Protein AF-A0A9C9XS23-F1 (afdb_monomer)

Sequence (134 aa):
MDSRGTIIEEGGLAIRGDAIVEVGPAAALAARYAGATRIDRPQGLIMPGLVNVHTHAAMACFRGLADDLPLMQWLQDHIFPAEARLTGDMVYHSTRLSLCEMIRSGTTSFCDMYLFAGDVARAAAEAGMRAWIG

Radius of gyration: 20.12 Å; Cα contacts (8 Å, |Δi|>4): 157; chains: 1; bounding box: 49×28×50 Å

pLDDT: mean 96.89, std 3.27, range [70.56, 98.81]

Structure (mmCIF, N/CA/C/O backbone):
data_AF-A0A9C9XS23-F1
#
_entry.id   AF-A0A9C9XS23-F1
#
loop_
_atom_site.group_PDB
_atom_site.id
_atom_site.type_symbol
_atom_site.label_atom_id
_atom_site.label_alt_id
_atom_site.label_comp_id
_atom_site.label_asym_id
_atom_site.label_entity_id
_atom_site.label_seq_id
_atom_site.pdbx_PDB_ins_code
_atom_site.Cartn_x
_atom_site.Cartn_y
_atom_site.Cartn_z
_atom_site.occupancy
_atom_site.B_iso_or_equiv
_atom_site.auth_seq_id
_atom_site.auth_comp_id
_atom_site.auth_asym_id
_atom_site.auth_atom_id
_atom_site.pdbx_PDB_model_num
ATOM 1 N N . MET A 1 1 ? -5.274 11.446 12.366 1.00 70.56 1 MET A N 1
ATOM 2 C CA . MET A 1 1 ? -5.087 11.897 13.760 1.00 70.56 1 MET A CA 1
ATOM 3 C C . MET A 1 1 ? -5.874 13.174 13.922 1.00 70.56 1 MET A C 1
ATOM 5 O O . MET A 1 1 ? -5.934 13.937 12.963 1.00 70.56 1 MET A O 1
ATOM 9 N N . ASP A 1 2 ? -6.530 13.370 15.061 1.00 84.12 2 ASP A N 1
ATOM 10 C CA . ASP A 1 2 ? -7.145 14.667 15.319 1.00 84.12 2 ASP A CA 1
ATOM 11 C C . ASP A 1 2 ? -6.050 15.705 15.609 1.00 84.12 2 ASP A C 1
ATOM 13 O O . ASP A 1 2 ? -4.901 15.363 15.892 1.00 84.12 2 ASP A O 1
ATOM 17 N N . SER A 1 3 ? -6.392 16.986 15.520 1.00 88.94 3 SER A N 1
ATOM 18 C CA . SER A 1 3 ? -5.446 18.086 15.758 1.00 88.94 3 SER A CA 1
ATOM 19 C C . SER A 1 3 ? -4.894 18.129 17.186 1.00 88.94 3 SER A C 1
ATOM 21 O O . SER A 1 3 ? -3.974 18.893 17.463 1.00 88.94 3 SER A O 1
ATOM 23 N N . ARG A 1 4 ? -5.459 17.327 18.094 1.00 91.75 4 ARG A N 1
ATOM 24 C CA . ARG A 1 4 ? -5.088 17.261 19.508 1.00 91.75 4 ARG A CA 1
ATOM 25 C C . ARG A 1 4 ? -4.125 16.120 19.822 1.00 91.75 4 ARG A C 1
ATOM 27 O O . ARG A 1 4 ? -3.623 16.075 20.937 1.00 91.75 4 ARG A O 1
ATOM 34 N N . GLY A 1 5 ? -3.877 15.210 18.876 1.00 89.00 5 GLY A N 1
ATOM 35 C CA . GLY A 1 5 ? -3.061 14.022 19.126 1.00 89.00 5 GLY A CA 1
ATOM 36 C C . GLY A 1 5 ? -3.683 13.108 20.182 1.00 89.00 5 GLY A C 1
ATOM 37 O O . GLY A 1 5 ? -2.967 12.568 21.020 1.00 89.00 5 GLY A O 1
ATOM 38 N N . THR A 1 6 ? -5.012 12.975 20.178 1.00 93.25 6 THR A N 1
ATOM 39 C CA . THR A 1 6 ? -5.745 12.191 21.176 1.00 93.25 6 THR A CA 1
ATOM 40 C C . THR A 1 6 ? -5.269 10.739 21.188 1.00 93.25 6 THR A C 1
ATOM 42 O O . THR A 1 6 ? -5.262 10.069 20.153 1.00 93.25 6 THR A O 1
ATOM 45 N N . ILE A 1 7 ? -4.940 10.244 22.381 1.00 94.75 7 ILE A N 1
ATOM 46 C CA . ILE A 1 7 ? -4.638 8.838 22.656 1.00 94.75 7 ILE A CA 1
ATOM 47 C C . ILE A 1 7 ? -5.772 8.286 23.518 1.00 94.75 7 ILE A C 1
ATOM 49 O O . ILE A 1 7 ? -6.146 8.892 24.520 1.00 94.75 7 ILE A O 1
ATOM 53 N N . ILE A 1 8 ? -6.331 7.146 23.112 1.00 94.88 8 ILE A N 1
ATOM 54 C CA . ILE A 1 8 ? -7.349 6.424 23.878 1.00 94.88 8 ILE A CA 1
ATOM 55 C C . ILE A 1 8 ? -6.700 5.138 24.375 1.00 94.88 8 ILE A C 1
ATOM 57 O O . ILE A 1 8 ? -6.572 4.168 23.626 1.00 94.88 8 ILE A O 1
ATOM 61 N N . GLU A 1 9 ? -6.265 5.151 25.630 1.00 95.50 9 GLU A N 1
ATOM 62 C CA . GLU A 1 9 ? -5.807 3.939 26.303 1.00 95.50 9 GLU A CA 1
ATOM 63 C C . GLU A 1 9 ? -6.972 2.959 26.455 1.00 95.50 9 GLU A C 1
ATOM 65 O O . GLU A 1 9 ? -8.121 3.365 26.638 1.00 95.50 9 GLU A O 1
ATOM 70 N N . GLU A 1 10 ? -6.680 1.665 26.293 1.00 95.88 10 GLU A N 1
ATOM 71 C CA . GLU A 1 10 ? -7.700 0.605 26.263 1.00 95.88 10 GLU A CA 1
ATOM 72 C C . GLU A 1 10 ? -8.843 0.910 25.270 1.00 95.88 10 GLU A C 1
ATOM 74 O O . GLU A 1 10 ? -10.014 0.591 25.495 1.00 95.88 10 GLU A O 1
ATOM 79 N N . GLY A 1 11 ? -8.499 1.575 24.163 1.00 96.38 11 GLY A N 1
ATOM 80 C CA . GLY A 1 11 ? -9.426 2.002 23.126 1.00 96.38 11 GLY A CA 1
ATOM 81 C C . GLY A 1 11 ? -9.769 0.916 22.108 1.00 96.38 11 GLY A C 1
ATOM 82 O O . GLY A 1 11 ? -9.088 -0.098 21.967 1.00 96.38 11 GLY A O 1
ATOM 83 N N . GLY A 1 12 ? -10.834 1.161 21.352 1.00 96.62 12 GLY A N 1
ATOM 84 C CA . GLY A 1 12 ? -11.248 0.331 20.230 1.00 96.62 12 GLY A CA 1
ATOM 85 C C . GLY A 1 12 ? -11.971 1.128 19.146 1.00 96.62 12 GLY A C 1
ATOM 86 O O . GLY A 1 12 ? -12.237 2.325 19.284 1.00 96.62 12 GLY A O 1
ATOM 87 N N . LEU A 1 13 ? -12.302 0.426 18.063 1.00 96.94 13 LEU A N 1
ATOM 88 C CA . LEU A 1 13 ? -13.104 0.924 16.948 1.00 96.94 13 LEU A CA 1
ATOM 89 C C . LEU A 1 13 ? -14.274 -0.032 16.707 1.00 96.94 13 LEU A C 1
ATOM 91 O O . LEU A 1 13 ? -14.078 -1.247 16.672 1.00 96.94 13 LEU A O 1
ATOM 95 N N . ALA A 1 14 ? -15.466 0.510 16.476 1.00 97.88 14 ALA A N 1
ATOM 96 C CA . ALA A 1 14 ? -16.575 -0.232 15.890 1.00 97.88 14 ALA A CA 1
ATOM 97 C C . ALA A 1 14 ? -16.637 0.060 14.385 1.00 97.88 14 ALA A C 1
ATOM 99 O O . ALA A 1 14 ? -16.638 1.221 13.968 1.00 97.88 14 ALA A O 1
ATOM 100 N N . ILE A 1 15 ? -16.703 -0.994 13.570 1.00 97.94 15 ILE A N 1
ATOM 101 C CA . ILE A 1 15 ? -16.726 -0.913 12.104 1.00 97.94 15 ILE A CA 1
ATOM 102 C C . ILE A 1 15 ? -18.014 -1.565 11.596 1.00 97.94 15 ILE A C 1
ATOM 104 O O . ILE A 1 15 ? -18.399 -2.639 12.063 1.00 97.94 15 ILE A O 1
ATOM 108 N N . ARG A 1 16 ? -18.684 -0.926 10.632 1.00 97.50 16 ARG A N 1
ATOM 109 C CA . ARG A 1 16 ? -19.838 -1.483 9.916 1.00 97.50 16 ARG A CA 1
ATOM 110 C C . ARG A 1 16 ? -19.635 -1.283 8.419 1.00 97.50 16 ARG A C 1
ATOM 112 O O . ARG A 1 16 ? -19.596 -0.148 7.959 1.00 97.50 16 ARG A O 1
ATOM 119 N N . GLY A 1 17 ? -19.543 -2.381 7.671 1.00 96.12 17 GLY A N 1
ATOM 120 C CA . GLY A 1 17 ? -19.183 -2.313 6.254 1.00 96.12 17 GLY A CA 1
ATOM 121 C C . GLY A 1 17 ? -17.772 -1.748 6.090 1.00 96.12 17 GLY A C 1
ATOM 122 O O . GLY A 1 17 ? -16.827 -2.290 6.656 1.00 96.12 17 GLY A O 1
ATOM 123 N N . ASP A 1 18 ? -17.651 -0.649 5.354 1.00 95.88 18 ASP A N 1
ATOM 124 C CA . ASP A 1 18 ? -16.408 0.070 5.059 1.00 95.88 18 ASP A CA 1
ATOM 125 C C . ASP A 1 18 ? -16.200 1.331 5.922 1.00 95.88 18 ASP A C 1
ATOM 127 O O . ASP A 1 18 ? -15.248 2.084 5.705 1.00 95.88 18 ASP A O 1
ATOM 131 N N . ALA A 1 19 ? -17.063 1.558 6.919 1.00 97.44 19 ALA A N 1
ATOM 132 C CA . ALA A 1 19 ? -17.051 2.759 7.746 1.00 97.44 19 ALA A CA 1
ATOM 133 C C . ALA A 1 19 ? -16.749 2.469 9.223 1.00 97.44 19 ALA A C 1
ATOM 135 O O . ALA A 1 19 ? -17.278 1.532 9.830 1.00 97.44 19 ALA A O 1
ATOM 136 N N . ILE A 1 20 ? -15.947 3.347 9.828 1.00 97.62 20 ILE A N 1
ATOM 137 C CA . ILE A 1 20 ? -15.814 3.451 11.284 1.00 97.62 20 ILE A CA 1
ATOM 138 C C . ILE A 1 20 ? -17.067 4.161 11.803 1.00 97.62 20 ILE A C 1
ATOM 140 O O . ILE A 1 20 ? -17.334 5.298 11.419 1.00 97.62 20 ILE A O 1
ATOM 144 N N . VAL A 1 21 ? -17.832 3.496 12.669 1.00 97.94 21 VAL A N 1
ATOM 145 C CA . VAL A 1 21 ? -19.086 4.041 13.219 1.00 97.94 21 VAL A CA 1
ATOM 146 C C . VAL A 1 21 ? -18.931 4.588 14.633 1.00 97.94 21 VAL A C 1
ATOM 148 O O . VAL A 1 21 ? -19.731 5.419 15.051 1.00 97.94 21 VAL A O 1
ATOM 151 N N . GLU A 1 22 ? -17.915 4.142 15.374 1.00 97.50 22 GLU A N 1
ATOM 152 C CA . GLU A 1 22 ? -17.643 4.626 16.727 1.00 97.50 22 GLU A CA 1
ATOM 153 C C . GLU A 1 22 ? -16.182 4.380 17.117 1.00 97.50 22 GLU A C 1
ATOM 155 O O . GLU A 1 22 ? -15.584 3.375 16.726 1.00 97.50 22 GLU A O 1
ATOM 160 N N . VAL A 1 23 ? -15.619 5.297 17.905 1.00 96.75 23 VAL A N 1
ATOM 161 C CA . VAL A 1 23 ? -14.269 5.223 18.478 1.00 96.75 23 VAL A CA 1
ATOM 162 C C . VAL A 1 23 ? -14.379 5.569 19.956 1.00 96.75 23 VAL A C 1
ATOM 164 O O . VAL A 1 23 ? -15.021 6.560 20.300 1.00 96.75 23 VAL A O 1
ATOM 167 N N . GLY A 1 24 ? -13.770 4.778 20.835 1.00 96.25 24 GLY A N 1
ATOM 168 C CA . GLY A 1 24 ? -13.877 5.016 22.272 1.00 96.25 24 GLY A CA 1
ATOM 169 C C . GLY A 1 24 ? -13.290 3.892 23.119 1.00 96.25 24 GLY A C 1
ATOM 170 O O . GLY A 1 24 ? -12.594 3.027 22.584 1.00 96.25 24 GLY A O 1
ATOM 171 N N . PRO A 1 25 ? -13.568 3.888 24.434 1.00 96.88 25 PRO A N 1
ATOM 172 C CA . PRO A 1 25 ? -13.120 2.831 25.335 1.00 96.88 25 PRO A CA 1
ATOM 173 C C . PRO A 1 25 ? -13.636 1.461 24.883 1.00 96.88 25 PRO A C 1
ATOM 175 O O . PRO A 1 25 ? -14.837 1.288 24.649 1.00 96.88 25 PRO A O 1
ATOM 178 N N . ALA A 1 26 ? -12.751 0.467 24.800 1.00 96.31 26 ALA A N 1
ATOM 179 C CA . ALA A 1 26 ? -13.086 -0.862 24.292 1.00 96.31 26 ALA A CA 1
ATOM 180 C C . ALA A 1 26 ? -14.208 -1.532 25.100 1.00 96.31 26 ALA A C 1
ATOM 182 O O . ALA A 1 26 ? -15.074 -2.183 24.520 1.00 96.31 26 ALA A O 1
ATOM 183 N N . ALA A 1 27 ? -14.249 -1.325 26.422 1.00 95.88 27 ALA A N 1
ATOM 184 C CA . ALA A 1 27 ? -15.294 -1.879 27.287 1.00 95.88 27 ALA A CA 1
ATOM 185 C C . ALA A 1 27 ? -16.694 -1.332 26.947 1.00 95.88 27 ALA A C 1
ATOM 187 O O . ALA A 1 27 ? -17.664 -2.089 26.889 1.00 95.88 27 ALA A O 1
ATOM 188 N N . ALA A 1 28 ? -16.795 -0.027 26.667 1.00 97.44 28 ALA A N 1
ATOM 189 C CA . ALA A 1 28 ? -18.052 0.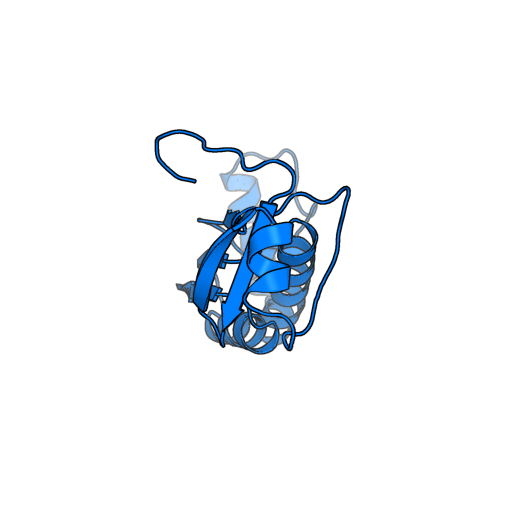611 26.282 1.00 97.44 28 ALA A CA 1
ATOM 190 C C . ALA A 1 28 ? -18.528 0.117 24.906 1.00 97.44 28 ALA A C 1
ATOM 192 O O . ALA A 1 28 ? -19.704 -0.208 24.734 1.00 97.44 28 ALA A O 1
ATOM 193 N N . LEU A 1 29 ? -17.600 -0.010 23.950 1.00 97.50 29 LEU A N 1
ATOM 194 C CA . LEU A 1 29 ? -17.889 -0.557 22.624 1.00 97.50 29 LEU A CA 1
ATOM 195 C C . LEU A 1 29 ? -18.330 -2.023 22.706 1.00 97.50 29 LEU A C 1
ATOM 197 O O . LEU A 1 29 ? -19.324 -2.394 22.088 1.00 97.50 29 LEU A O 1
ATOM 201 N N . ALA A 1 30 ? -17.650 -2.849 23.503 1.00 95.75 30 ALA A N 1
ATOM 202 C CA . ALA A 1 30 ? -17.999 -4.256 23.678 1.00 95.75 30 ALA A CA 1
ATOM 203 C C . ALA A 1 30 ? -19.407 -4.436 24.269 1.00 95.75 30 ALA A C 1
ATOM 205 O O . ALA A 1 30 ? -20.151 -5.303 23.817 1.00 95.75 30 ALA A O 1
ATOM 206 N N . ALA A 1 31 ? -19.799 -3.595 25.231 1.00 96.88 31 ALA A N 1
ATOM 207 C CA . ALA A 1 31 ? -21.148 -3.616 25.794 1.00 96.88 31 ALA A CA 1
ATOM 208 C C . ALA A 1 31 ? -22.211 -3.171 24.772 1.00 96.88 31 ALA A C 1
ATOM 210 O O . ALA A 1 31 ? -23.257 -3.806 24.642 1.00 96.88 31 ALA A O 1
ATOM 211 N N . ARG A 1 32 ? -21.938 -2.096 24.019 1.00 98.06 32 ARG A N 1
ATOM 212 C CA . ARG A 1 32 ? -22.863 -1.535 23.020 1.00 98.06 32 ARG A CA 1
ATOM 213 C C . ARG A 1 32 ? -23.037 -2.436 21.793 1.00 98.06 32 ARG A C 1
ATOM 215 O O . ARG A 1 32 ? -24.126 -2.490 21.227 1.00 98.06 32 ARG A O 1
ATOM 222 N N . TYR A 1 33 ? -21.983 -3.145 21.396 1.00 97.12 33 TYR A N 1
ATOM 223 C CA . TYR A 1 33 ? -21.928 -3.994 20.204 1.00 97.12 33 TYR A CA 1
ATOM 224 C C . TYR A 1 33 ? -21.702 -5.475 20.557 1.00 97.12 33 TYR A C 1
ATOM 226 O O . TYR A 1 33 ? -20.928 -6.160 19.894 1.00 97.12 33 TYR A O 1
ATOM 234 N N . ALA A 1 34 ? -22.396 -5.991 21.577 1.00 93.56 34 ALA A N 1
ATOM 235 C CA . ALA A 1 34 ? -22.174 -7.333 22.136 1.00 93.56 34 ALA A CA 1
ATOM 236 C C . ALA A 1 34 ? -22.288 -8.510 21.136 1.00 93.56 34 ALA A C 1
ATOM 238 O O . ALA A 1 34 ? -21.763 -9.587 21.402 1.00 93.56 34 ALA A O 1
ATOM 239 N N . GLY A 1 35 ? -22.957 -8.322 19.991 1.00 94.06 35 GLY A N 1
ATOM 240 C CA . GLY A 1 35 ? -23.083 -9.330 18.926 1.00 94.06 35 GLY A CA 1
ATOM 241 C C . GLY A 1 35 ? -22.098 -9.179 17.759 1.00 94.06 35 GLY A C 1
ATOM 242 O O . GLY A 1 35 ? -22.190 -9.929 16.790 1.00 94.06 35 GLY A O 1
ATOM 243 N N . ALA A 1 36 ? -21.197 -8.193 17.795 1.00 96.75 36 ALA A N 1
ATOM 244 C CA . ALA A 1 36 ? -20.222 -7.979 16.731 1.00 96.75 36 ALA A CA 1
ATOM 245 C C . ALA A 1 36 ? -19.068 -8.991 16.809 1.00 96.75 36 ALA A C 1
ATOM 247 O O . ALA A 1 36 ? -18.687 -9.457 17.882 1.00 96.75 36 ALA A O 1
ATOM 248 N N . THR A 1 37 ? -18.460 -9.293 15.659 1.00 97.25 37 THR A N 1
ATOM 249 C CA . THR A 1 37 ? -17.192 -10.033 15.641 1.00 97.25 37 THR A CA 1
ATOM 250 C C . THR A 1 37 ? -16.113 -9.190 16.311 1.00 97.25 37 THR A C 1
ATOM 252 O O . THR A 1 37 ? -15.911 -8.032 15.944 1.00 97.25 37 THR A O 1
ATOM 255 N N . ARG A 1 38 ? -15.413 -9.776 17.284 1.00 95.44 38 ARG A N 1
ATOM 256 C CA . ARG A 1 38 ? -14.398 -9.085 18.077 1.00 95.44 38 ARG A CA 1
ATOM 257 C C . ARG A 1 38 ? -12.997 -9.530 17.675 1.00 95.44 38 ARG A C 1
ATOM 259 O O . ARG A 1 38 ? -12.714 -10.723 17.601 1.00 95.44 38 ARG A O 1
ATOM 266 N N . ILE A 1 39 ? -12.121 -8.557 17.441 1.00 96.06 39 ILE A N 1
ATOM 267 C CA . ILE A 1 39 ? -10.696 -8.775 17.191 1.00 96.06 39 ILE A CA 1
ATOM 268 C C . ILE A 1 39 ? -9.929 -8.066 18.305 1.00 96.06 39 ILE A C 1
ATOM 270 O O . ILE A 1 39 ? -9.791 -6.847 18.285 1.00 96.06 39 ILE A O 1
ATOM 274 N N . ASP A 1 40 ? -9.434 -8.832 19.276 1.00 94.12 40 ASP A N 1
ATOM 275 C CA . ASP A 1 40 ? -8.688 -8.286 20.410 1.00 94.12 40 ASP A CA 1
ATOM 276 C C . ASP A 1 40 ? -7.177 -8.343 20.185 1.00 94.12 40 ASP A C 1
ATOM 278 O O . ASP A 1 40 ? -6.608 -9.379 19.820 1.00 94.12 40 ASP A O 1
ATOM 282 N N . ARG A 1 41 ? -6.513 -7.213 20.439 1.00 94.81 41 ARG A N 1
ATOM 283 C CA . ARG A 1 41 ? -5.052 -7.073 20.463 1.00 94.81 41 ARG A CA 1
ATOM 284 C C . ARG A 1 41 ? -4.661 -6.218 21.674 1.00 94.81 41 ARG A C 1
ATOM 286 O O . ARG A 1 41 ? -4.411 -5.032 21.505 1.00 94.81 41 ARG A O 1
ATOM 293 N N . PRO A 1 42 ? -4.598 -6.796 22.889 1.00 89.88 42 PRO A N 1
ATOM 294 C CA . PRO A 1 42 ? -4.375 -6.036 24.127 1.00 89.88 42 PRO A CA 1
ATOM 295 C C . PRO A 1 42 ? -3.055 -5.253 24.169 1.00 89.88 42 PRO A C 1
ATOM 297 O O . PRO A 1 42 ? -2.937 -4.277 24.893 1.00 89.88 42 PRO A O 1
ATOM 300 N N . GLN A 1 43 ? -2.060 -5.692 23.394 1.00 93.56 43 GLN A N 1
ATOM 301 C CA . GLN A 1 43 ? -0.748 -5.046 23.260 1.00 93.56 43 GLN A CA 1
ATOM 302 C C . GLN A 1 43 ? -0.582 -4.358 21.893 1.00 93.56 43 GLN A C 1
ATOM 304 O O . GLN A 1 43 ? 0.525 -4.002 21.499 1.00 93.56 43 GLN A O 1
ATOM 309 N N . GLY A 1 44 ? -1.665 -4.254 21.120 1.00 93.56 44 GLY A N 1
ATOM 310 C CA . GLY A 1 44 ? -1.658 -3.684 19.781 1.0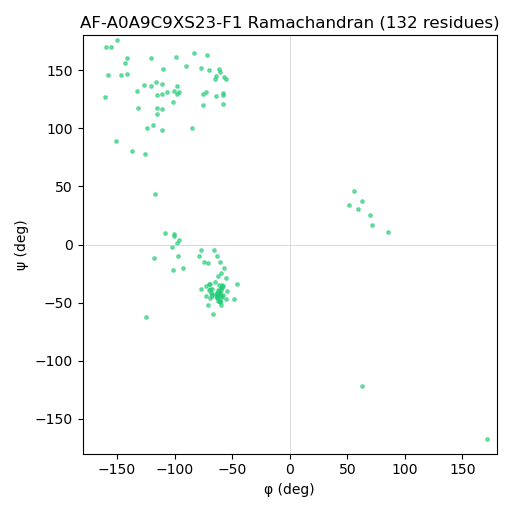0 93.56 44 GLY A CA 1
ATOM 311 C C . GLY A 1 44 ? -1.932 -2.186 19.789 1.00 93.56 44 GLY A C 1
ATOM 312 O O . GLY A 1 44 ? -2.633 -1.668 20.653 1.00 93.56 44 GLY A O 1
ATOM 313 N N . LEU A 1 45 ? -1.421 -1.508 18.766 1.00 93.94 45 LEU A N 1
ATOM 314 C CA . LEU A 1 45 ? -1.785 -0.137 18.437 1.00 93.94 45 LEU A CA 1
ATOM 315 C C . LEU A 1 45 ? -2.780 -0.155 17.278 1.00 93.94 45 LEU A C 1
ATOM 317 O O . LEU A 1 45 ? -2.538 -0.793 16.253 1.00 93.94 45 LEU A O 1
ATOM 321 N N . ILE A 1 46 ? -3.871 0.589 17.423 1.00 95.00 46 ILE A N 1
ATOM 322 C CA . ILE A 1 46 ? -4.765 0.907 16.316 1.00 95.00 46 ILE A CA 1
ATOM 323 C C . ILE A 1 46 ? -4.448 2.327 15.859 1.00 95.00 46 ILE A C 1
ATOM 325 O O . ILE A 1 46 ? -4.534 3.276 16.636 1.00 95.00 46 ILE A O 1
ATOM 329 N N . MET A 1 47 ? -4.104 2.475 14.585 1.00 95.44 47 MET A N 1
ATOM 330 C CA . MET A 1 47 ? -3.855 3.765 13.952 1.00 95.44 47 MET A CA 1
ATOM 331 C C . MET A 1 47 ? -4.401 3.762 12.521 1.00 95.44 47 MET A C 1
ATOM 333 O O . MET A 1 47 ? -4.607 2.686 11.952 1.00 95.44 47 MET A O 1
ATOM 337 N N . PRO A 1 48 ? -4.640 4.939 11.914 1.00 95.50 48 PRO A N 1
ATOM 338 C CA . PRO A 1 48 ? -4.906 5.013 10.485 1.00 95.50 48 PRO A CA 1
ATOM 339 C C . PRO A 1 48 ? -3.770 4.362 9.692 1.00 95.50 48 PRO A C 1
ATOM 341 O O . PRO A 1 48 ? -2.600 4.514 10.048 1.00 95.50 48 PRO A O 1
ATOM 344 N N . GLY A 1 49 ? -4.116 3.672 8.607 1.00 97.50 49 GLY A N 1
ATOM 345 C CA . GLY A 1 49 ? -3.118 3.152 7.683 1.00 97.50 49 GLY A CA 1
ATOM 346 C C . GLY A 1 49 ? -2.286 4.275 7.064 1.00 97.50 49 GLY A C 1
ATOM 347 O O . GLY A 1 49 ? -2.774 5.389 6.858 1.00 97.50 49 GLY A O 1
ATOM 348 N N . LEU A 1 50 ? -1.027 3.977 6.755 1.00 98.31 50 LEU A N 1
ATOM 349 C CA . LEU A 1 50 ? -0.129 4.931 6.112 1.00 98.31 50 LEU A CA 1
ATOM 350 C C . LEU A 1 50 ? -0.568 5.181 4.660 1.00 98.31 50 LEU A C 1
ATOM 352 O O . LEU A 1 50 ? -1.131 4.294 4.004 1.00 98.31 50 LEU A O 1
ATOM 356 N N . VAL A 1 51 ? -0.295 6.392 4.171 1.00 98.50 51 VAL A N 1
ATOM 357 C CA . VAL A 1 51 ? -0.554 6.813 2.788 1.00 98.50 51 VAL A CA 1
ATOM 358 C C . VAL A 1 51 ? 0.782 7.104 2.118 1.00 98.50 51 VAL A C 1
ATOM 360 O O . VAL A 1 51 ? 1.458 8.067 2.477 1.00 98.50 51 VAL A O 1
ATOM 363 N N . ASN A 1 52 ? 1.158 6.279 1.143 1.00 98.50 52 ASN A N 1
ATOM 364 C CA . ASN A 1 52 ? 2.345 6.511 0.334 1.00 98.50 52 ASN A CA 1
ATOM 365 C C . ASN A 1 52 ? 2.005 7.451 -0.832 1.00 98.50 52 ASN A C 1
ATOM 367 O O . ASN A 1 52 ? 1.419 7.041 -1.829 1.00 98.50 52 ASN A O 1
ATOM 371 N N . VAL A 1 53 ? 2.347 8.729 -0.704 1.00 98.25 53 VAL A N 1
ATOM 372 C CA . VAL A 1 53 ? 1.921 9.766 -1.659 1.00 98.25 53 VAL A CA 1
ATOM 373 C C . VAL A 1 53 ? 2.700 9.778 -2.978 1.00 98.25 53 VAL A C 1
ATOM 375 O O . VAL A 1 53 ? 2.349 10.563 -3.856 1.00 98.25 53 VAL A O 1
ATOM 378 N N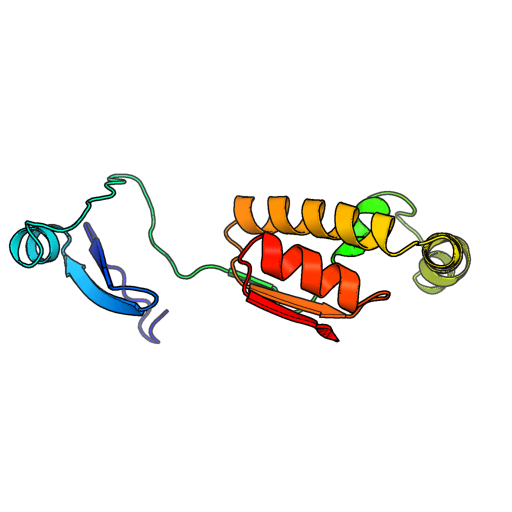 . HIS A 1 54 ? 3.734 8.946 -3.136 1.00 98.44 54 HIS A N 1
ATOM 379 C CA . HIS A 1 54 ? 4.498 8.856 -4.378 1.00 98.44 54 HIS A CA 1
ATOM 380 C C . HIS A 1 54 ? 5.281 7.541 -4.471 1.00 98.44 54 HIS A C 1
ATOM 382 O O . HIS A 1 54 ? 6.073 7.216 -3.586 1.00 98.44 54 HIS A O 1
ATOM 388 N N . THR A 1 55 ? 5.107 6.800 -5.563 1.00 98.25 55 THR A N 1
ATOM 389 C CA . THR A 1 55 ? 5.907 5.612 -5.853 1.00 98.25 55 THR A CA 1
ATOM 390 C C . THR A 1 55 ? 5.963 5.300 -7.352 1.00 98.25 55 THR A C 1
ATOM 392 O O . THR A 1 55 ? 5.249 5.893 -8.162 1.00 98.25 55 THR A O 1
ATOM 395 N N . HIS A 1 56 ? 6.853 4.364 -7.676 1.00 98.38 56 HIS A N 1
ATOM 396 C CA . HIS A 1 56 ? 6.975 3.669 -8.949 1.00 98.38 56 HIS A CA 1
ATOM 397 C C . HIS A 1 56 ? 6.930 2.167 -8.629 1.00 98.38 56 HIS A C 1
ATOM 399 O O . HIS A 1 56 ? 7.961 1.505 -8.494 1.00 98.38 56 HIS A O 1
ATOM 405 N N . ALA A 1 57 ? 5.738 1.630 -8.381 1.00 98.19 57 ALA A N 1
ATOM 406 C CA . ALA A 1 57 ? 5.535 0.359 -7.692 1.00 98.19 57 ALA A CA 1
ATOM 407 C C . ALA A 1 57 ? 6.212 -0.818 -8.405 1.00 98.19 57 ALA A C 1
ATOM 409 O O . ALA A 1 57 ? 6.742 -1.717 -7.750 1.00 98.19 57 ALA A O 1
ATOM 410 N N . ALA A 1 58 ? 6.253 -0.818 -9.736 1.00 98.31 58 ALA A N 1
ATOM 411 C CA . ALA A 1 58 ? 6.901 -1.888 -10.485 1.00 98.31 58 ALA A CA 1
ATOM 412 C C . ALA A 1 58 ? 8.436 -1.837 -10.452 1.00 98.31 58 ALA A C 1
ATOM 414 O O . ALA A 1 58 ? 9.066 -2.863 -10.710 1.00 98.31 58 ALA A O 1
ATOM 415 N N . MET A 1 59 ? 9.055 -0.724 -10.038 1.00 98.44 59 MET A N 1
ATOM 416 C CA . MET A 1 59 ? 10.514 -0.643 -9.882 1.00 98.44 59 MET A CA 1
ATOM 417 C C . MET A 1 59 ? 11.061 -1.556 -8.777 1.00 98.44 59 MET A C 1
ATOM 419 O O . MET A 1 59 ? 12.275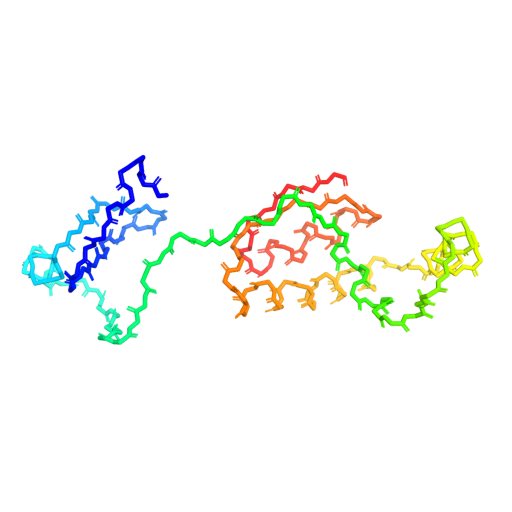 -1.696 -8.651 1.00 98.44 59 MET A O 1
ATOM 423 N N . ALA A 1 60 ? 10.212 -2.248 -8.007 1.00 97.94 60 ALA A N 1
ATOM 424 C CA . ALA A 1 60 ? 10.672 -3.293 -7.095 1.00 97.94 60 ALA A CA 1
ATOM 425 C C . ALA A 1 60 ? 11.506 -4.386 -7.790 1.00 97.94 60 ALA A C 1
ATOM 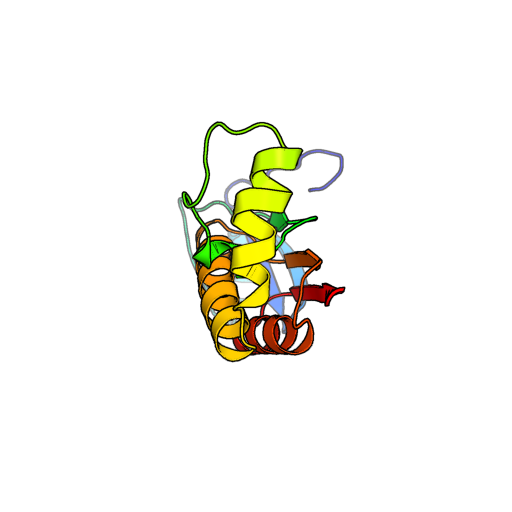427 O O . ALA A 1 60 ? 12.406 -4.934 -7.156 1.00 97.94 60 ALA A O 1
ATOM 428 N N . CYS A 1 61 ? 11.284 -4.664 -9.083 1.00 97.38 61 CYS A N 1
ATOM 429 C CA . CYS A 1 61 ? 12.142 -5.584 -9.843 1.00 97.38 61 CYS A CA 1
ATOM 430 C C . CYS A 1 61 ? 13.542 -5.035 -10.159 1.00 97.38 61 CYS A C 1
ATOM 432 O O . CYS A 1 61 ? 14.431 -5.812 -10.495 1.00 97.38 61 CYS A O 1
ATOM 434 N N . PHE A 1 62 ? 13.757 -3.725 -10.021 1.00 98.06 62 PHE A N 1
ATOM 435 C CA . PHE A 1 62 ? 15.047 -3.059 -10.223 1.00 98.06 62 PHE A CA 1
ATOM 436 C C . PHE A 1 62 ? 15.774 -2.756 -8.910 1.00 98.06 62 PHE A C 1
ATOM 438 O O . PHE A 1 62 ? 16.773 -2.037 -8.904 1.0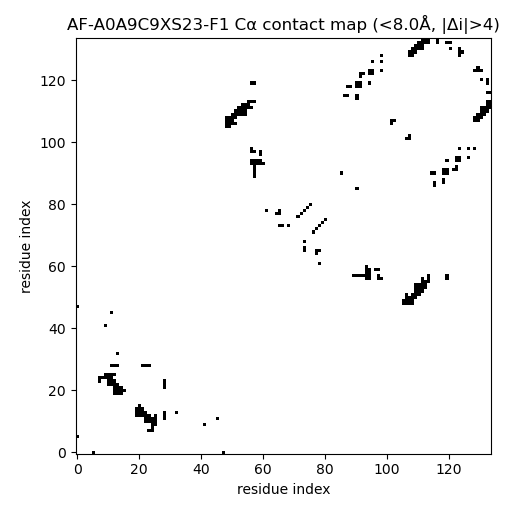0 98.06 62 PHE A O 1
ATOM 445 N N . ARG A 1 63 ? 15.285 -3.277 -7.780 1.00 97.12 63 ARG A N 1
ATOM 446 C CA . ARG A 1 63 ? 15.883 -3.026 -6.467 1.00 97.12 63 ARG A CA 1
ATOM 447 C C . ARG A 1 63 ? 17.351 -3.460 -6.440 1.00 97.12 63 ARG A C 1
ATOM 449 O O . ARG A 1 63 ? 17.646 -4.636 -6.634 1.00 97.12 63 ARG A O 1
ATOM 456 N N . GLY A 1 64 ? 18.243 -2.510 -6.156 1.00 96.81 64 GLY A N 1
ATOM 457 C CA . GLY A 1 64 ? 19.691 -2.734 -6.088 1.00 96.81 64 GLY A CA 1
ATOM 458 C C . GLY A 1 64 ? 20.364 -2.972 -7.446 1.00 96.81 64 GLY A C 1
ATOM 459 O O . GLY A 1 64 ? 21.466 -3.507 -7.492 1.00 96.81 64 GLY A O 1
ATOM 460 N N . LEU A 1 65 ? 19.706 -2.638 -8.565 1.00 97.44 65 LEU A N 1
ATOM 461 C CA . LEU A 1 65 ? 20.277 -2.815 -9.906 1.00 97.44 65 LEU A CA 1
ATOM 462 C C . LEU A 1 65 ? 21.439 -1.848 -10.184 1.00 97.44 65 LEU A C 1
ATOM 464 O O . LEU A 1 65 ? 22.393 -2.210 -10.871 1.00 97.44 65 LEU A O 1
ATOM 468 N N . ALA A 1 66 ? 21.323 -0.608 -9.715 1.00 96.62 66 ALA A N 1
ATOM 469 C CA . ALA A 1 66 ? 22.249 0.474 -10.019 1.00 96.62 66 ALA A CA 1
ATOM 470 C C . ALA A 1 66 ? 22.281 1.457 -8.845 1.00 96.62 66 ALA A C 1
ATOM 472 O O . ALA A 1 66 ? 21.496 2.402 -8.797 1.00 96.62 66 ALA A O 1
ATOM 473 N N . ASP A 1 67 ? 23.169 1.201 -7.891 1.00 97.19 67 ASP A N 1
ATOM 474 C CA . ASP A 1 67 ? 23.375 2.043 -6.712 1.00 97.19 67 ASP A CA 1
ATOM 475 C C . ASP A 1 67 ? 24.594 2.968 -6.912 1.00 97.19 67 ASP A C 1
ATOM 477 O O . ASP A 1 67 ? 25.437 2.722 -7.774 1.00 97.19 67 ASP A O 1
ATOM 481 N N . ASP A 1 68 ? 24.689 4.039 -6.120 1.00 97.19 68 ASP A N 1
ATOM 482 C CA . ASP A 1 68 ? 25.856 4.940 -6.041 1.00 97.19 68 ASP A CA 1
ATOM 483 C C . ASP A 1 68 ? 26.279 5.645 -7.352 1.00 97.19 68 ASP A C 1
ATOM 485 O O . ASP A 1 68 ? 27.449 5.980 -7.550 1.00 97.19 68 ASP A O 1
ATOM 489 N N . LEU A 1 69 ? 25.321 5.935 -8.241 1.00 97.62 69 LEU A N 1
ATOM 490 C CA . LEU A 1 69 ? 25.553 6.648 -9.505 1.00 97.62 69 LEU A CA 1
ATOM 491 C C . LEU A 1 69 ? 24.951 8.065 -9.514 1.00 97.62 69 LEU A C 1
ATOM 493 O O . LEU A 1 69 ? 23.903 8.303 -8.908 1.00 97.62 69 LEU A O 1
ATOM 497 N N . PRO A 1 70 ? 25.536 9.017 -10.269 1.00 98.31 70 PRO A N 1
ATOM 498 C CA . PRO A 1 70 ? 24.868 10.272 -10.596 1.00 98.31 70 PRO A CA 1
ATOM 499 C C . PRO A 1 70 ? 23.533 10.022 -11.309 1.00 98.31 70 PRO A C 1
ATOM 501 O O . PRO A 1 70 ? 23.439 9.137 -12.159 1.00 98.31 70 PRO A O 1
ATOM 504 N N . LEU A 1 71 ? 22.527 10.859 -11.036 1.00 97.94 71 LEU A N 1
ATOM 505 C CA . LEU A 1 71 ? 21.158 10.688 -11.548 1.00 97.94 71 LEU A CA 1
ATOM 506 C C . LEU A 1 71 ? 21.092 10.406 -13.056 1.00 97.94 71 LEU A C 1
ATOM 508 O O . LEU A 1 71 ? 20.383 9.501 -13.480 1.00 97.94 71 LEU A O 1
ATOM 512 N N . MET A 1 72 ? 21.824 11.165 -13.877 1.00 98.38 72 MET A N 1
ATOM 513 C CA . MET A 1 72 ? 21.752 10.993 -15.333 1.00 98.38 72 MET A CA 1
ATOM 514 C C . MET A 1 72 ? 22.363 9.674 -15.802 1.00 98.38 72 MET A C 1
ATOM 516 O O . MET A 1 72 ? 21.842 9.082 -16.740 1.00 98.38 72 MET A O 1
ATOM 520 N N . GLN A 1 73 ? 23.416 9.205 -15.131 1.00 98.31 73 GLN A N 1
ATOM 521 C CA . GLN A 1 73 ? 24.023 7.907 -15.408 1.00 98.31 73 GLN A CA 1
ATOM 522 C C . GLN A 1 73 ? 23.069 6.783 -14.988 1.00 98.31 73 GLN A C 1
ATOM 524 O O . GLN A 1 73 ? 22.793 5.877 -15.767 1.00 98.31 73 GLN A O 1
ATOM 529 N N . TRP A 1 74 ? 22.480 6.893 -13.793 1.00 98.44 74 TRP A N 1
ATOM 530 C CA . TRP A 1 74 ? 21.456 5.968 -13.307 1.00 98.44 74 TRP A CA 1
ATOM 531 C C . TRP A 1 74 ? 20.266 5.862 -14.274 1.00 98.44 74 TRP A C 1
ATOM 533 O O . TRP A 1 74 ? 19.864 4.760 -14.640 1.00 98.44 74 TRP A O 1
ATOM 543 N N . LEU A 1 75 ? 19.746 6.997 -14.753 1.00 98.25 75 LEU A N 1
ATOM 544 C CA . LEU A 1 75 ? 18.637 7.033 -15.707 1.00 98.25 75 LEU A CA 1
ATOM 545 C C . LEU A 1 75 ? 19.021 6.460 -17.076 1.00 98.25 75 LEU A C 1
ATOM 547 O O . LEU A 1 75 ? 18.393 5.512 -17.540 1.00 98.25 75 LEU A O 1
ATOM 551 N N . GLN A 1 76 ? 20.021 7.046 -17.740 1.00 98.31 76 GLN A N 1
ATOM 552 C CA . GLN A 1 76 ? 20.290 6.776 -19.155 1.00 98.31 76 GLN A CA 1
ATOM 553 C C . GLN A 1 76 ? 20.991 5.439 -19.384 1.00 98.31 76 GLN A C 1
ATOM 555 O O . GLN A 1 76 ? 20.657 4.746 -20.345 1.00 98.31 76 GLN A O 1
ATOM 560 N N . ASP A 1 77 ? 21.916 5.059 -18.502 1.00 98.31 77 ASP A N 1
ATOM 561 C CA . ASP A 1 77 ? 22.763 3.884 -18.721 1.00 98.31 77 ASP A CA 1
ATOM 562 C C . ASP A 1 77 ? 22.170 2.615 -18.090 1.00 98.31 77 ASP A C 1
ATOM 564 O O . ASP A 1 77 ? 22.513 1.507 -18.506 1.00 98.31 77 ASP A O 1
ATOM 568 N N . HIS A 1 78 ? 21.258 2.755 -17.115 1.00 98.12 78 HIS A N 1
ATOM 569 C CA . HIS A 1 78 ? 20.715 1.624 -16.354 1.00 98.12 78 HIS A CA 1
ATOM 570 C C . HIS A 1 78 ? 19.185 1.533 -16.382 1.00 98.12 78 HIS A C 1
ATOM 572 O O . HIS A 1 78 ? 18.650 0.549 -16.897 1.00 98.12 78 HIS A O 1
ATOM 578 N N . ILE A 1 79 ? 18.467 2.530 -15.853 1.00 98.31 79 ILE A N 1
ATOM 579 C CA . ILE A 1 79 ? 17.013 2.433 -15.656 1.00 98.31 79 ILE A CA 1
ATOM 580 C C . ILE A 1 79 ? 16.243 2.466 -16.971 1.00 98.31 79 ILE A C 1
ATOM 582 O O . ILE A 1 79 ? 15.483 1.537 -17.221 1.00 98.31 79 ILE A O 1
ATOM 586 N N . PHE A 1 80 ? 16.460 3.446 -17.852 1.00 98.38 80 PHE A N 1
ATOM 587 C CA . PHE A 1 80 ? 15.742 3.498 -19.131 1.00 98.38 80 PHE A CA 1
ATOM 588 C C . PHE A 1 80 ? 15.999 2.257 -20.007 1.00 98.38 80 PHE A C 1
ATOM 590 O O . PHE A 1 80 ? 15.036 1.711 -20.554 1.00 98.38 80 PHE A O 1
ATOM 597 N N . PRO A 1 81 ? 17.239 1.728 -20.117 1.00 98.31 81 PRO A N 1
ATOM 598 C CA . PRO A 1 81 ? 17.478 0.455 -20.798 1.00 98.31 81 PRO A CA 1
ATOM 599 C C . PRO A 1 81 ? 16.761 -0.746 -20.166 1.00 98.31 81 PRO A C 1
ATOM 601 O O . PRO A 1 81 ? 16.348 -1.654 -20.892 1.00 98.31 81 PRO A O 1
ATOM 604 N N . ALA A 1 82 ? 16.618 -0.778 -18.837 1.00 97.94 82 ALA A N 1
ATOM 605 C CA . ALA A 1 82 ? 15.888 -1.832 -18.134 1.00 97.94 82 ALA A CA 1
ATOM 606 C C . ALA A 1 82 ? 14.368 -1.700 -18.332 1.00 97.94 82 ALA A C 1
ATOM 608 O O . ALA A 1 82 ? 13.701 -2.681 -18.663 1.00 97.94 82 ALA A O 1
ATOM 609 N N . GLU A 1 83 ? 13.831 -0.485 -18.219 1.00 98.12 83 GLU A N 1
ATOM 610 C CA . GLU A 1 83 ? 12.424 -0.155 -18.458 1.00 98.12 83 GLU A CA 1
ATOM 611 C C . GLU A 1 83 ? 11.981 -0.482 -19.882 1.00 98.12 83 GLU A C 1
ATOM 613 O O . GLU A 1 83 ? 10.890 -1.012 -20.078 1.00 98.12 83 GLU A O 1
ATOM 618 N N . ALA A 1 84 ? 12.850 -0.268 -20.874 1.00 97.88 84 ALA A N 1
ATOM 619 C CA . ALA A 1 84 ? 12.584 -0.617 -22.270 1.00 97.88 84 ALA A CA 1
ATOM 620 C C . ALA A 1 84 ? 12.324 -2.122 -22.493 1.00 97.88 84 ALA A C 1
ATOM 622 O O . ALA A 1 84 ? 11.837 -2.512 -23.554 1.00 97.88 84 ALA A O 1
ATOM 623 N N . ARG A 1 85 ? 12.656 -2.975 -21.514 1.00 97.75 85 ARG A N 1
ATOM 624 C CA . ARG A 1 85 ? 12.420 -4.426 -21.540 1.00 97.75 85 ARG A CA 1
ATOM 625 C C . ARG A 1 85 ? 11.225 -4.858 -20.690 1.00 97.75 85 ARG A C 1
ATOM 627 O O . ARG A 1 85 ? 10.927 -6.053 -20.656 1.00 97.75 85 ARG A O 1
ATOM 634 N N . LEU A 1 86 ? 10.562 -3.930 -19.997 1.00 98.31 86 LEU A N 1
ATOM 635 C CA . LEU A 1 86 ? 9.383 -4.248 -19.204 1.00 98.31 86 LEU A CA 1
ATOM 636 C C . LEU A 1 86 ? 8.244 -4.741 -20.093 1.00 98.31 86 LEU A C 1
ATOM 638 O O . LEU A 1 86 ? 8.020 -4.280 -21.211 1.00 98.31 86 LEU A O 1
ATOM 642 N N . THR A 1 87 ? 7.489 -5.675 -19.536 1.00 98.56 87 THR A N 1
ATOM 643 C CA . THR A 1 87 ? 6.218 -6.151 -20.077 1.00 98.56 87 THR A CA 1
ATOM 644 C C . THR A 1 87 ? 5.122 -5.903 -19.045 1.00 98.56 87 THR A C 1
ATOM 646 O O . THR A 1 87 ? 5.418 -5.769 -17.854 1.00 98.56 87 THR A O 1
ATOM 649 N N . GLY A 1 88 ? 3.859 -5.891 -19.477 1.00 98.38 88 GLY A N 1
ATOM 650 C CA . GLY A 1 88 ? 2.717 -5.760 -18.562 1.00 98.38 88 GLY A CA 1
ATOM 651 C C . GLY A 1 88 ? 2.722 -6.816 -17.449 1.00 98.38 88 GLY A C 1
ATOM 652 O O . GLY A 1 88 ? 2.525 -6.486 -16.282 1.00 98.38 88 GLY A O 1
ATOM 653 N N . ASP A 1 89 ? 3.085 -8.064 -17.768 1.00 98.56 89 ASP A N 1
ATOM 654 C CA . ASP A 1 89 ? 3.215 -9.142 -16.777 1.00 98.56 89 ASP A CA 1
ATOM 655 C C . ASP A 1 89 ? 4.324 -8.871 -15.751 1.00 98.56 89 ASP A C 1
ATOM 657 O O . ASP A 1 89 ? 4.121 -9.067 -14.549 1.00 98.56 89 ASP A O 1
ATOM 661 N N . MET A 1 90 ? 5.487 -8.374 -16.193 1.00 98.62 90 MET A N 1
ATOM 662 C CA . MET A 1 90 ? 6.562 -7.974 -15.277 1.00 98.62 90 MET A CA 1
ATOM 663 C C . MET A 1 90 ? 6.105 -6.840 -14.357 1.00 98.62 90 MET A C 1
ATOM 665 O O . MET A 1 90 ? 6.349 -6.903 -13.151 1.00 98.62 90 MET A O 1
ATOM 669 N N . VAL A 1 91 ? 5.407 -5.835 -14.896 1.00 98.75 91 VAL A N 1
ATOM 670 C CA . VAL A 1 91 ? 4.857 -4.719 -14.114 1.00 98.75 91 VAL A CA 1
ATOM 671 C C . VAL A 1 91 ? 3.822 -5.201 -13.107 1.00 98.75 91 VAL A C 1
ATOM 673 O O . VAL A 1 91 ? 3.896 -4.820 -11.939 1.00 98.75 91 VAL A O 1
ATOM 676 N N . TYR A 1 92 ? 2.899 -6.073 -13.510 1.00 98.81 92 TYR A N 1
ATOM 677 C CA . TYR A 1 92 ? 1.888 -6.643 -12.625 1.00 98.81 92 TYR A CA 1
ATOM 678 C C . TYR A 1 92 ? 2.528 -7.406 -11.459 1.00 98.81 92 TYR A C 1
ATOM 680 O O . TYR A 1 92 ? 2.234 -7.128 -10.293 1.00 98.81 92 TYR A O 1
ATOM 688 N N . HIS A 1 93 ? 3.444 -8.337 -11.742 1.00 98.75 93 HIS A N 1
ATOM 689 C CA . HIS A 1 93 ? 4.078 -9.143 -10.698 1.00 98.75 93 HIS A CA 1
ATOM 690 C C . HIS A 1 93 ? 4.987 -8.314 -9.782 1.00 98.75 93 HIS A C 1
ATOM 692 O O . HIS A 1 93 ? 4.979 -8.520 -8.566 1.00 98.75 93 HIS A O 1
ATOM 698 N N . SER A 1 94 ? 5.715 -7.343 -10.333 1.00 98.69 94 SER A N 1
ATOM 699 C CA . SER A 1 94 ? 6.582 -6.457 -9.545 1.00 98.69 94 SER A CA 1
ATOM 700 C C . SER A 1 94 ? 5.771 -5.490 -8.686 1.00 98.69 94 SER A C 1
ATOM 702 O O . SER A 1 94 ? 6.084 -5.294 -7.515 1.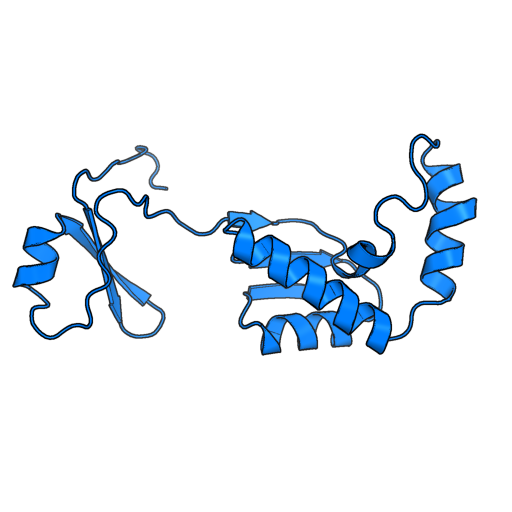00 98.69 94 SER A O 1
ATOM 704 N N . THR A 1 95 ? 4.664 -4.963 -9.215 1.00 98.75 95 THR A N 1
ATOM 705 C CA . THR A 1 95 ? 3.700 -4.184 -8.428 1.00 98.75 95 THR A CA 1
ATOM 706 C C . THR A 1 95 ? 3.153 -5.021 -7.276 1.00 98.75 95 THR A C 1
ATOM 708 O O . THR A 1 95 ? 3.137 -4.551 -6.144 1.00 98.75 95 THR A O 1
ATOM 711 N N . ARG A 1 96 ? 2.772 -6.287 -7.505 1.00 98.75 96 ARG A N 1
ATOM 712 C CA . ARG A 1 96 ? 2.304 -7.174 -6.424 1.00 98.75 96 ARG A CA 1
ATOM 713 C C . ARG A 1 96 ? 3.331 -7.366 -5.311 1.00 98.75 96 ARG A C 1
ATOM 715 O O . ARG A 1 96 ? 2.933 -7.433 -4.150 1.00 98.75 96 ARG A O 1
ATOM 722 N N . LEU A 1 97 ? 4.622 -7.419 -5.638 1.00 98.69 97 LEU A N 1
ATOM 723 C CA . LEU A 1 97 ? 5.682 -7.433 -4.629 1.00 98.69 97 LEU A CA 1
ATOM 724 C C . LEU A 1 97 ? 5.646 -6.154 -3.774 1.00 98.69 97 LEU A C 1
ATOM 726 O O . LEU A 1 97 ? 5.574 -6.251 -2.549 1.00 98.69 97 LEU A O 1
ATOM 730 N N . SER A 1 98 ? 5.590 -4.978 -4.402 1.00 98.75 98 SER A N 1
ATOM 731 C CA . SER A 1 98 ? 5.460 -3.696 -3.693 1.00 98.75 98 SER A CA 1
ATOM 732 C C . SER A 1 98 ? 4.194 -3.609 -2.835 1.00 98.75 98 SER A C 1
ATOM 734 O O . SER A 1 98 ? 4.246 -3.114 -1.711 1.00 98.75 98 SER A O 1
ATOM 736 N N . LEU A 1 99 ? 3.057 -4.129 -3.311 1.00 98.81 99 LEU A N 1
ATOM 737 C CA . LEU A 1 99 ? 1.807 -4.185 -2.541 1.00 98.81 99 LEU A CA 1
ATOM 738 C C . LEU A 1 99 ? 1.958 -5.054 -1.284 1.00 98.81 99 LEU A C 1
ATOM 740 O O . LEU A 1 99 ? 1.542 -4.641 -0.203 1.00 98.81 99 LEU A O 1
ATOM 744 N N . CYS A 1 100 ? 2.598 -6.224 -1.390 1.00 98.50 100 CYS A N 1
ATOM 745 C CA . CYS A 1 100 ? 2.882 -7.081 -0.235 1.00 98.50 100 CYS A CA 1
ATOM 746 C C . CYS A 1 100 ? 3.717 -6.352 0.827 1.00 98.50 100 CYS A C 1
ATOM 748 O O . CYS A 1 100 ? 3.417 -6.443 2.018 1.00 98.50 100 CYS A O 1
ATOM 750 N N . GLU A 1 101 ? 4.747 -5.618 0.412 1.00 98.69 101 GLU A N 1
ATOM 751 C CA . GLU A 1 101 ? 5.601 -4.844 1.318 1.00 98.69 101 GLU A CA 1
ATOM 752 C C . GLU A 1 101 ? 4.864 -3.660 1.951 1.00 98.69 101 GLU A C 1
ATOM 754 O O . GLU A 1 101 ? 4.973 -3.432 3.159 1.00 98.69 101 GLU A O 1
ATOM 759 N N . MET A 1 102 ? 4.059 -2.943 1.163 1.00 98.75 102 MET A N 1
ATOM 760 C CA . MET A 1 102 ? 3.218 -1.846 1.642 1.00 98.75 102 MET A CA 1
ATOM 761 C C . MET A 1 102 ? 2.218 -2.333 2.695 1.00 98.75 102 MET A C 1
ATOM 763 O O . MET A 1 102 ? 2.175 -1.782 3.793 1.00 98.75 102 MET A O 1
ATOM 767 N N . ILE A 1 103 ? 1.495 -3.423 2.430 1.00 98.50 103 ILE A N 1
ATOM 768 C CA . ILE A 1 103 ? 0.544 -4.005 3.388 1.00 98.50 103 ILE A CA 1
ATOM 769 C C . ILE A 1 103 ? 1.268 -4.463 4.660 1.00 98.50 103 ILE A C 1
ATOM 771 O O . ILE A 1 103 ? 0.832 -4.163 5.772 1.00 98.50 103 ILE A O 1
ATOM 775 N N . ARG A 1 104 ? 2.409 -5.154 4.520 1.00 98.25 104 ARG A N 1
ATOM 776 C CA . ARG A 1 104 ? 3.213 -5.637 5.658 1.00 98.25 104 ARG A CA 1
ATOM 777 C C . ARG A 1 104 ? 3.766 -4.514 6.534 1.00 98.25 104 ARG A C 1
ATOM 779 O O . ARG A 1 104 ? 3.988 -4.753 7.718 1.00 98.25 104 ARG A O 1
ATOM 786 N N . SER A 1 105 ? 3.980 -3.329 5.970 1.00 97.88 105 SER A N 1
ATOM 787 C CA . SER A 1 105 ? 4.458 -2.133 6.676 1.00 97.88 105 SER A CA 1
ATOM 788 C C . SER A 1 105 ? 3.336 -1.185 7.124 1.00 97.88 105 SER A C 1
ATOM 790 O O . SER A 1 105 ? 3.619 -0.135 7.695 1.00 97.88 105 SER A O 1
ATOM 792 N N . GLY A 1 106 ? 2.064 -1.544 6.914 1.00 98.06 106 GLY A N 1
ATOM 793 C CA . GLY A 1 106 ? 0.910 -0.752 7.356 1.00 98.06 106 GLY A CA 1
ATOM 794 C C . GLY A 1 106 ? 0.479 0.359 6.392 1.00 98.06 106 GLY A C 1
ATOM 795 O O . GLY A 1 106 ? -0.365 1.183 6.750 1.00 98.06 106 GLY A O 1
ATOM 796 N N . THR A 1 107 ? 1.015 0.390 5.170 1.00 98.69 107 THR A N 1
ATOM 797 C CA . THR A 1 107 ? 0.505 1.243 4.090 1.00 98.69 107 THR A CA 1
ATOM 798 C C . THR A 1 107 ? -0.787 0.658 3.534 1.00 98.69 107 THR A C 1
ATOM 800 O O . THR A 1 107 ? -0.864 -0.520 3.202 1.00 98.69 107 THR A O 1
ATOM 803 N N . THR A 1 108 ? -1.813 1.501 3.433 1.00 98.44 108 THR A N 1
ATOM 804 C CA . THR A 1 108 ? -3.157 1.103 2.968 1.00 98.44 108 THR A CA 1
ATOM 805 C C . THR A 1 108 ? -3.581 1.825 1.697 1.00 98.44 108 THR A C 1
ATOM 807 O O . THR A 1 108 ? -4.600 1.485 1.094 1.00 98.44 108 THR A O 1
ATOM 810 N N . SER A 1 109 ? -2.840 2.861 1.299 1.00 98.62 109 SER A N 1
ATOM 811 C CA . SER A 1 109 ? -3.105 3.634 0.090 1.00 98.62 109 SER A CA 1
ATOM 812 C C . SER A 1 109 ? -1.809 4.131 -0.537 1.00 98.62 109 SER A C 1
ATOM 814 O O . SER A 1 109 ? -0.878 4.470 0.196 1.00 98.62 109 SER A O 1
ATOM 816 N N . PHE A 1 110 ? -1.761 4.214 -1.866 1.00 98.75 110 PHE A N 1
ATOM 817 C CA . PHE A 1 110 ? -0.588 4.714 -2.583 1.00 98.75 110 PHE A CA 1
ATOM 818 C C . PHE A 1 110 ? -0.933 5.542 -3.827 1.00 98.75 110 PHE A C 1
ATOM 820 O O . PHE A 1 110 ? -2.013 5.397 -4.396 1.00 98.75 110 PHE A O 1
ATOM 827 N N . CYS A 1 111 ? -0.017 6.415 -4.237 1.00 98.75 111 CYS A N 1
ATOM 828 C CA . CYS A 1 111 ? -0.072 7.153 -5.495 1.00 98.75 111 CYS A CA 1
ATOM 829 C C . CYS A 1 111 ? 1.095 6.705 -6.377 1.00 98.75 111 CYS A C 1
ATOM 831 O O . CYS A 1 111 ? 2.250 6.864 -5.980 1.00 98.75 111 CYS A O 1
ATOM 833 N N . ASP A 1 112 ? 0.788 6.129 -7.533 1.00 98.62 112 ASP A N 1
ATOM 834 C CA . ASP A 1 112 ? 1.759 5.575 -8.469 1.00 98.62 112 ASP A CA 1
ATOM 835 C C . ASP A 1 112 ? 1.828 6.407 -9.741 1.00 98.62 112 ASP A C 1
ATOM 837 O O . ASP A 1 112 ? 0.794 6.819 -10.272 1.00 98.62 112 ASP A O 1
ATOM 841 N N . MET A 1 113 ? 3.052 6.619 -10.219 1.00 97.81 113 MET A N 1
ATOM 842 C CA . MET A 1 113 ? 3.313 7.197 -11.529 1.00 97.81 113 MET A CA 1
ATOM 843 C C . MET A 1 113 ? 4.202 6.247 -12.320 1.00 97.81 113 MET A C 1
ATOM 845 O O . MET A 1 113 ? 5.407 6.232 -12.076 1.00 97.81 113 MET A O 1
ATOM 849 N N . TYR A 1 114 ? 3.672 5.441 -13.242 1.00 96.56 114 TYR A N 1
ATOM 850 C CA . TYR A 1 114 ? 4.539 4.491 -13.949 1.00 96.56 114 TYR A CA 1
ATOM 851 C C . TYR A 1 114 ? 4.009 3.952 -15.281 1.00 96.56 114 TYR A C 1
ATOM 853 O O . TYR A 1 114 ? 2.855 4.131 -15.669 1.00 96.56 114 TYR A O 1
ATOM 861 N N . LEU A 1 115 ? 4.901 3.265 -16.001 1.00 95.75 115 LEU A N 1
ATOM 862 C CA . LEU A 1 115 ? 4.586 2.554 -17.237 1.00 9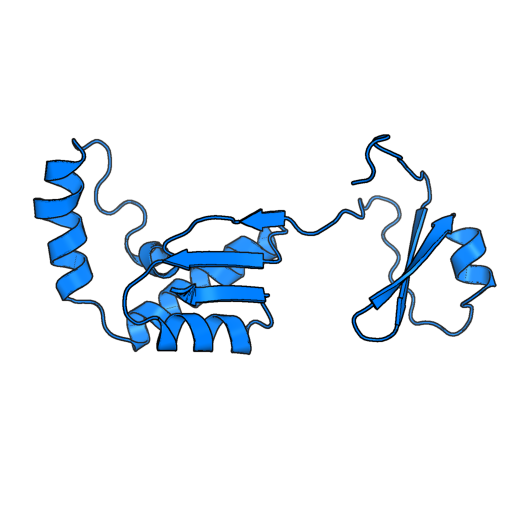5.75 115 LEU A CA 1
ATOM 863 C C . LEU A 1 115 ? 3.555 1.442 -16.979 1.00 95.75 115 LEU A C 1
ATOM 865 O O . LEU A 1 115 ? 3.528 0.837 -15.910 1.00 95.75 115 LEU A O 1
ATOM 869 N N . PHE A 1 116 ? 2.752 1.122 -17.999 1.00 98.12 116 PHE A N 1
ATOM 870 C CA . PHE A 1 116 ? 1.733 0.063 -17.940 1.00 98.12 116 PHE A CA 1
ATOM 871 C C . PHE A 1 116 ? 0.725 0.253 -16.787 1.00 98.12 116 PHE A C 1
ATOM 873 O O . PHE A 1 116 ? 0.366 -0.695 -16.090 1.00 98.12 116 PHE A O 1
ATOM 880 N N . ALA A 1 117 ? 0.217 1.480 -16.617 1.00 98.00 117 ALA A N 1
ATOM 881 C CA . ALA A 1 117 ? -0.754 1.859 -15.583 1.00 98.00 117 ALA A CA 1
ATOM 882 C C . ALA A 1 117 ? -1.940 0.880 -15.420 1.00 98.00 117 ALA A C 1
ATOM 884 O O . ALA A 1 117 ? -2.411 0.652 -14.307 1.00 98.00 117 ALA A O 1
ATOM 885 N N . GLY A 1 118 ? -2.409 0.252 -16.507 1.00 98.44 118 GLY A N 1
ATOM 886 C CA . GLY A 1 118 ? -3.464 -0.767 -16.452 1.00 98.44 118 GLY A CA 1
ATOM 887 C C . GLY A 1 118 ? -3.079 -2.018 -15.648 1.00 98.44 118 GLY A C 1
ATOM 888 O O . GLY A 1 118 ? -3.898 -2.534 -14.888 1.00 98.44 118 GLY A O 1
ATOM 889 N N . ASP A 1 119 ? -1.832 -2.478 -15.758 1.00 98.69 119 ASP A N 1
ATOM 890 C CA . ASP A 1 119 ? -1.318 -3.628 -15.007 1.00 98.69 119 ASP A CA 1
ATOM 891 C C . ASP A 1 119 ? -1.094 -3.295 -13.530 1.00 98.69 119 ASP A C 1
ATOM 893 O O . ASP A 1 119 ? -1.392 -4.119 -12.658 1.00 98.69 119 ASP A O 1
ATOM 897 N N . VAL A 1 120 ? -0.658 -2.065 -13.237 1.00 98.69 120 VAL A N 1
ATOM 898 C CA . VAL A 1 120 ? -0.578 -1.549 -11.862 1.00 98.69 120 VAL A CA 1
ATOM 899 C C . VAL A 1 120 ? -1.974 -1.496 -11.233 1.00 98.69 120 VAL A C 1
ATOM 901 O O . VAL A 1 120 ? -2.184 -2.014 -10.133 1.00 98.69 120 VAL A O 1
ATOM 904 N N . ALA A 1 121 ? -2.955 -0.931 -11.945 1.00 98.56 121 ALA A N 1
ATOM 905 C CA . ALA A 1 121 ? -4.337 -0.832 -11.481 1.00 98.56 121 ALA A CA 1
ATOM 906 C C . ALA A 1 121 ? -4.965 -2.213 -11.235 1.00 98.56 121 ALA A C 1
ATOM 908 O O . ALA A 1 121 ? -5.629 -2.415 -10.216 1.00 98.56 121 ALA A O 1
ATOM 909 N N . ARG A 1 122 ? -4.710 -3.185 -12.123 1.00 98.62 122 ARG A N 1
ATOM 910 C CA . ARG A 1 122 ? -5.147 -4.578 -11.950 1.00 98.62 122 ARG A CA 1
ATOM 911 C C . ARG A 1 122 ? -4.562 -5.201 -10.683 1.00 98.62 122 ARG A C 1
ATOM 913 O O . ARG A 1 122 ? -5.312 -5.759 -9.884 1.00 98.62 122 ARG A O 1
ATOM 920 N N . ALA A 1 123 ? -3.253 -5.065 -10.462 1.00 98.62 123 ALA A N 1
ATOM 921 C CA . ALA A 1 123 ? -2.603 -5.568 -9.252 1.00 98.62 123 ALA A CA 1
ATOM 922 C C . ALA A 1 123 ? -3.185 -4.933 -7.975 1.00 98.62 123 ALA A C 1
ATOM 924 O O . ALA A 1 123 ? -3.465 -5.644 -7.009 1.00 98.62 123 ALA A O 1
ATOM 925 N N . ALA A 1 124 ? -3.401 -3.613 -7.975 1.00 98.62 124 ALA A N 1
ATOM 926 C CA . ALA A 1 124 ? -3.967 -2.891 -6.836 1.00 98.62 124 ALA A CA 1
ATOM 927 C C . ALA A 1 124 ? -5.406 -3.334 -6.514 1.00 98.62 124 ALA A C 1
ATOM 929 O O . ALA A 1 124 ? -5.726 -3.571 -5.347 1.00 98.62 124 ALA A O 1
ATOM 930 N N . ALA A 1 125 ? -6.248 -3.493 -7.542 1.00 98.50 125 ALA A N 1
ATOM 931 C CA . ALA A 1 125 ? -7.633 -3.935 -7.396 1.00 98.50 125 ALA A CA 1
ATOM 932 C C . ALA A 1 125 ? -7.727 -5.355 -6.818 1.00 98.50 125 ALA A C 1
ATOM 934 O O . ALA A 1 125 ? -8.477 -5.583 -5.871 1.00 98.50 125 ALA A O 1
ATOM 935 N N . GLU A 1 126 ? -6.928 -6.294 -7.333 1.00 98.56 126 GLU A N 1
ATOM 936 C CA . GLU A 1 126 ? -6.885 -7.675 -6.830 1.00 98.56 126 GLU A CA 1
ATOM 937 C C . GLU A 1 126 ? -6.351 -7.765 -5.390 1.00 98.56 126 GLU A C 1
ATOM 939 O O . GLU A 1 126 ? -6.790 -8.621 -4.623 1.00 98.56 126 GLU A O 1
ATOM 944 N N . ALA A 1 127 ? -5.431 -6.877 -4.998 1.00 98.12 127 ALA A N 1
ATOM 945 C CA . ALA A 1 127 ? -4.918 -6.799 -3.629 1.00 98.12 127 ALA A CA 1
ATOM 946 C C . ALA A 1 127 ? -5.868 -6.081 -2.650 1.00 98.12 127 ALA A C 1
ATOM 948 O O . ALA A 1 127 ? -5.617 -6.090 -1.445 1.00 98.12 127 ALA A O 1
ATOM 949 N N . GLY A 1 128 ? -6.932 -5.437 -3.146 1.00 97.69 128 GLY A N 1
ATOM 950 C CA . GLY A 1 128 ? -7.849 -4.637 -2.333 1.00 97.69 128 GLY A CA 1
ATOM 951 C C . GLY A 1 128 ? -7.235 -3.339 -1.797 1.00 97.69 128 GLY A C 1
ATOM 952 O O . GLY A 1 128 ? -7.670 -2.840 -0.759 1.00 97.69 128 GLY A O 1
ATOM 953 N N . MET A 1 129 ? -6.216 -2.793 -2.470 1.00 97.94 129 MET A N 1
ATOM 954 C CA . MET A 1 129 ? -5.505 -1.596 -2.017 1.00 97.94 129 MET A CA 1
ATOM 955 C C . MET A 1 129 ? -6.020 -0.339 -2.723 1.00 97.94 129 MET A C 1
ATOM 957 O O . MET A 1 129 ? -6.229 -0.329 -3.935 1.00 97.94 129 MET A O 1
ATOM 961 N N . ARG A 1 130 ? -6.214 0.750 -1.971 1.00 98.50 130 ARG A N 1
ATOM 962 C CA . ARG A 1 130 ? -6.620 2.040 -2.546 1.00 98.50 130 ARG A CA 1
ATOM 963 C C . ARG A 1 130 ? -5.441 2.655 -3.301 1.00 98.50 130 ARG A C 1
ATOM 965 O O . ARG A 1 130 ? -4.352 2.766 -2.741 1.00 98.50 130 ARG A O 1
ATOM 972 N N . ALA A 1 131 ? -5.666 3.096 -4.534 1.00 98.38 131 ALA A N 1
ATOM 973 C CA . ALA A 1 131 ? -4.601 3.633 -5.368 1.00 98.38 131 ALA A CA 1
ATOM 974 C C . ALA A 1 131 ? -5.050 4.833 -6.208 1.00 98.38 131 ALA A C 1
ATOM 976 O O . ALA A 1 131 ? -6.192 4.877 -6.669 1.00 98.38 131 ALA A O 1
ATOM 977 N N . TRP A 1 132 ? -4.129 5.765 -6.437 1.00 98.56 132 TRP A N 1
ATOM 978 C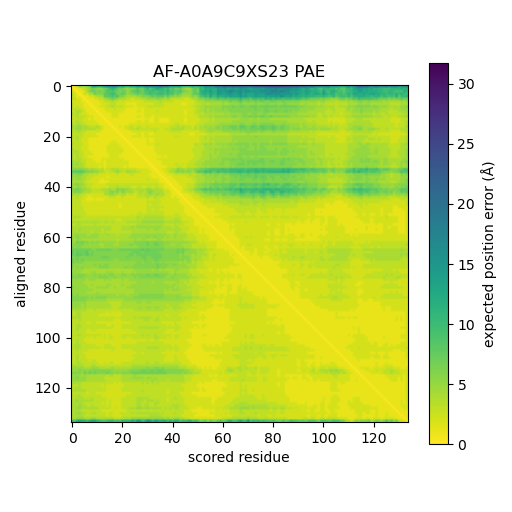 CA . TRP A 1 132 ? -4.204 6.762 -7.505 1.00 98.56 132 TRP A CA 1
ATOM 979 C C . TRP A 1 132 ? -3.127 6.412 -8.523 1.00 98.56 132 TRP A C 1
ATOM 981 O O . TRP A 1 132 ? -1.955 6.393 -8.168 1.00 98.56 132 TRP A O 1
ATOM 991 N N . ILE A 1 133 ? -3.532 6.074 -9.744 1.00 97.88 133 ILE A N 1
ATOM 992 C CA . ILE A 1 133 ? -2.637 5.572 -10.792 1.00 97.88 133 ILE A CA 1
ATOM 993 C C . ILE A 1 133 ? -2.625 6.585 -11.938 1.00 97.88 133 ILE A C 1
ATOM 995 O O . ILE A 1 133 ? -3.704 6.967 -12.404 1.00 97.88 133 ILE A O 1
ATOM 999 N N . GLY A 1 134 ? -1.438 7.012 -12.376 1.00 87.31 134 GLY A N 1
ATOM 1000 C CA . GLY A 1 134 ? -1.249 7.985 -13.457 1.00 87.31 134 GLY A CA 1
ATOM 1001 C C . GLY A 1 134 ? 0.042 7.802 -14.236 1.00 87.31 134 GLY A C 1
ATOM 1002 O O . GLY A 1 134 ? 0.963 7.139 -13.722 1.00 87.31 134 GLY A O 1
#

Solvent-accessible surface area (backbone atoms only — not comparable to full-atom values): 8115 Å² total; per-residue (Å²): 130,61,100,79,67,80,80,65,80,73,45,42,75,43,72,57,95,96,39,80,78,46,73,46,50,32,70,61,51,48,66,76,45,70,86,57,92,82,86,88,56,96,90,59,87,89,73,84,61,40,72,44,82,70,46,49,46,39,52,57,76,52,67,85,72,75,73,99,59,60,68,67,54,38,39,65,74,46,46,51,64,51,56,74,69,64,46,56,68,55,34,23,56,19,22,44,51,39,49,54,52,34,51,75,73,43,33,51,32,40,28,36,55,50,84,57,49,68,31,44,51,50,38,32,58,77,70,72,43,52,72,47,78,80

Secondary structure (DSSP, 8-state):
--TT----TTEEEEEETTEEEEEEEHHHHHHHTTTS-----TTPPP-PPEEEEEE-GGGGGGTTSS-S--HHHIIIIIIHHHHTT--HHHHHHHHHHHHHHHHHTTEEEEEE--TTHHHHHHHHHHHT-EEEE-

Nearest PDB structures (foldseek):
  4gbd-assembly1_B  TM=9.278E-01  e=2.713E-09  Pseudomonas aeruginosa PAO1
  3lnp-assembly1_A-2  TM=8.643E-01  e=5.201E-09  Oleispira antarctica
  4f0r-assembly1_A  TM=8.443E-01  e=8.201E-09  Chromobacterium violaceum ATCC 12472
  1j6p-assembly1_A  TM=9.021E-01  e=9.481E-07  Thermotoga maritima
  2ood-assembly1_A-2  TM=8.345E-01  e=1.920E-03  Bradyrhizobium diazoefficiens USDA 110

Foldseek 3Di:
DPPVPDDAQCKDFDDDDPDTPDIHHPVVVCVVCVPDDDDDDNPDDDDQFDEAEEDAQLCQVVVPVDPDDDPVCCVPVPVVVVLVPDDLVSSLVSSLVSLVVSVVVRHQEYEHEYPNQVSNVVSCVVSVGHYHTD

Mean predicted aligned error: 3.38 Å